Protein AF-A0AAJ5MFB2-F1 (afdb_monomer_lite)

Structure (mmCIF, N/CA/C/O backbone):
data_AF-A0AAJ5MFB2-F1
#
_entry.id   AF-A0AAJ5MFB2-F1
#
loop_
_atom_site.group_PDB
_atom_site.id
_atom_site.type_symbol
_atom_site.label_atom_id
_atom_site.label_alt_id
_atom_site.label_comp_id
_atom_site.label_asym_id
_atom_site.label_entity_id
_atom_site.label_seq_id
_atom_site.pdbx_PDB_ins_code
_atom_site.Cartn_x
_atom_site.Cartn_y
_atom_site.Cartn_z
_atom_site.occupancy
_atom_site.B_iso_or_equiv
_atom_site.auth_seq_id
_atom_site.auth_comp_id
_atom_site.auth_asym_id
_atom_site.auth_atom_id
_atom_site.pdbx_PDB_model_num
ATOM 1 N N . MET A 1 1 ? -63.147 -1.025 1.104 1.00 49.16 1 MET A N 1
ATOM 2 C CA . MET A 1 1 ? -62.101 -1.837 0.432 1.00 49.16 1 MET A CA 1
ATOM 3 C C . MET A 1 1 ? -61.227 -1.071 -0.573 1.00 49.16 1 MET A C 1
ATOM 5 O O . MET A 1 1 ? -60.150 -1.564 -0.864 1.00 49.16 1 MET A O 1
ATOM 9 N N . LYS A 1 2 ? -61.599 0.128 -1.056 1.00 50.16 2 LYS A N 1
ATOM 10 C CA . LYS A 1 2 ? -60.778 0.906 -2.014 1.00 50.16 2 LYS A CA 1
ATOM 11 C C . LYS A 1 2 ? -59.529 1.577 -1.407 1.00 50.16 2 LYS A C 1
ATOM 13 O O . LYS A 1 2 ? -58.505 1.650 -2.071 1.00 50.16 2 LYS A O 1
ATOM 18 N N . ASN A 1 3 ? -59.561 1.960 -0.127 1.00 47.47 3 ASN A N 1
ATOM 19 C CA . ASN A 1 3 ? -58.440 2.674 0.512 1.00 47.47 3 ASN A CA 1
ATOM 20 C C . ASN A 1 3 ? -57.242 1.776 0.872 1.00 47.47 3 ASN A C 1
ATOM 22 O O . ASN A 1 3 ? -56.144 2.283 1.053 1.00 47.47 3 ASN A O 1
ATOM 26 N N . LYS A 1 4 ? -57.426 0.449 0.960 1.00 48.41 4 LYS A N 1
ATOM 27 C CA . LYS A 1 4 ? -56.329 -0.487 1.276 1.00 48.41 4 LYS A CA 1
ATOM 28 C C . LYS A 1 4 ? -55.419 -0.762 0.072 1.00 48.41 4 LYS A C 1
ATOM 30 O O . LYS A 1 4 ? -54.246 -1.051 0.258 1.00 48.41 4 LYS A O 1
ATOM 35 N N . ILE A 1 5 ? -55.951 -0.633 -1.146 1.00 53.22 5 ILE A N 1
ATOM 36 C CA . ILE A 1 5 ? -55.214 -0.883 -2.395 1.00 53.22 5 ILE A CA 1
ATOM 37 C C . ILE A 1 5 ? -54.280 0.294 -2.710 1.00 53.22 5 ILE A C 1
ATOM 39 O O . ILE A 1 5 ? -53.148 0.084 -3.128 1.00 53.22 5 ILE A O 1
ATOM 43 N N . PHE A 1 6 ? -54.707 1.528 -2.422 1.00 51.00 6 PHE A N 1
ATOM 44 C CA . PHE A 1 6 ? -53.898 2.722 -2.686 1.00 51.00 6 PHE A CA 1
ATOM 45 C C . PHE A 1 6 ? -52.637 2.800 -1.803 1.00 51.00 6 PHE A C 1
ATOM 47 O O . PHE A 1 6 ? -51.581 3.223 -2.261 1.00 51.00 6 PHE A O 1
ATOM 54 N N . VAL A 1 7 ? -52.719 2.320 -0.556 1.00 54.88 7 VAL A N 1
ATOM 55 C CA . VAL A 1 7 ? -51.580 2.289 0.383 1.00 54.88 7 VAL A CA 1
ATOM 56 C C . VAL A 1 7 ? -50.533 1.239 -0.019 1.00 54.88 7 VAL A C 1
ATOM 58 O O . VAL A 1 7 ? -49.339 1.471 0.153 1.00 54.88 7 VAL A O 1
ATOM 61 N N . ALA A 1 8 ? -50.951 0.119 -0.619 1.00 53.72 8 ALA A N 1
ATOM 62 C CA . ALA A 1 8 ? -50.035 -0.925 -1.084 1.00 53.72 8 ALA A CA 1
ATOM 63 C C . ALA A 1 8 ? -49.183 -0.480 -2.290 1.00 53.72 8 ALA A C 1
ATOM 65 O O . ALA A 1 8 ? -48.023 -0.869 -2.395 1.00 53.72 8 ALA A O 1
ATOM 66 N N . CYS A 1 9 ? -49.720 0.378 -3.165 1.00 52.34 9 CYS A N 1
ATOM 67 C CA . CYS A 1 9 ? -48.973 0.913 -4.307 1.00 52.34 9 CYS A CA 1
ATOM 68 C C . CYS A 1 9 ? -47.922 1.960 -3.906 1.00 52.34 9 CYS A C 1
ATOM 70 O O . CYS A 1 9 ? -46.894 2.058 -4.565 1.00 52.34 9 CYS A O 1
ATOM 72 N N . ILE A 1 10 ? -48.135 2.706 -2.817 1.00 55.69 10 ILE A N 1
ATOM 73 C CA . ILE A 1 10 ? -47.172 3.710 -2.330 1.00 55.69 10 ILE A CA 1
ATOM 74 C C . ILE A 1 10 ? -45.961 3.041 -1.657 1.00 55.69 10 ILE A C 1
ATOM 76 O O . ILE A 1 10 ? -44.841 3.524 -1.799 1.00 55.69 10 ILE A O 1
ATOM 80 N N . ALA A 1 11 ? -46.151 1.897 -0.992 1.00 54.94 11 ALA A N 1
ATOM 81 C CA . ALA A 1 11 ? -45.068 1.171 -0.322 1.00 54.94 11 ALA A CA 1
ATOM 82 C C . ALA A 1 11 ? -44.014 0.591 -1.290 1.00 54.94 11 ALA A C 1
ATOM 84 O O . ALA A 1 11 ? -42.854 0.452 -0.913 1.00 54.94 11 ALA A O 1
ATOM 85 N N . PHE A 1 12 ? -44.385 0.308 -2.544 1.00 54.59 12 PHE A N 1
ATOM 86 C CA . PHE A 1 12 ? -43.469 -0.219 -3.567 1.00 54.59 12 PHE A CA 1
ATOM 87 C C . PHE A 1 12 ? -42.584 0.844 -4.235 1.00 54.59 12 PHE A C 1
ATOM 89 O O . PHE A 1 12 ? -41.631 0.493 -4.920 1.00 54.59 12 PHE A O 1
ATOM 96 N N . ILE A 1 13 ? -42.869 2.135 -4.042 1.00 56.81 13 ILE A N 1
ATOM 97 C CA . ILE A 1 13 ? -42.084 3.230 -4.643 1.00 56.81 13 ILE A CA 1
ATOM 98 C C . ILE A 1 13 ? -40.910 3.631 -3.725 1.00 56.81 13 ILE A C 1
ATOM 100 O O . ILE A 1 13 ? -39.981 4.303 -4.158 1.00 56.81 13 ILE A O 1
ATOM 104 N N . ILE A 1 14 ? -40.914 3.182 -2.463 1.00 58.84 14 ILE A N 1
ATOM 105 C CA . ILE A 1 14 ? -39.880 3.507 -1.463 1.00 58.84 14 ILE A CA 1
ATOM 106 C C . ILE A 1 14 ? -38.828 2.397 -1.320 1.00 58.84 14 ILE A C 1
ATOM 108 O O . ILE A 1 14 ? -37.916 2.522 -0.504 1.00 58.84 14 ILE A O 1
ATOM 112 N N . SER A 1 15 ? -38.882 1.329 -2.125 1.00 57.12 15 SER A N 1
ATOM 113 C CA . SER A 1 15 ? -37.702 0.483 -2.318 1.00 57.12 15 SER A CA 1
ATOM 114 C C . SER A 1 15 ? -36.716 1.248 -3.200 1.00 57.12 15 SER A C 1
ATOM 116 O O . SER A 1 15 ? -36.606 0.998 -4.400 1.00 57.12 15 SER A O 1
ATOM 118 N N . GLY A 1 16 ? -36.050 2.248 -2.619 1.00 55.47 16 GLY A N 1
ATOM 119 C CA . GLY A 1 16 ? -34.887 2.863 -3.233 1.00 55.47 16 GLY A CA 1
ATOM 120 C C . GLY A 1 16 ? -33.869 1.759 -3.486 1.00 55.47 16 GLY A C 1
ATOM 121 O O . GLY A 1 16 ? -33.335 1.189 -2.538 1.00 55.47 16 GLY A O 1
ATOM 122 N N . CYS A 1 17 ? -33.664 1.406 -4.754 1.00 61.03 17 CYS A N 1
ATOM 123 C CA . CYS A 1 17 ? -32.598 0.499 -5.148 1.00 61.03 17 CYS A CA 1
ATOM 124 C C . CYS A 1 17 ? -31.266 1.131 -4.741 1.00 61.03 17 CYS A C 1
ATOM 126 O O . CYS A 1 17 ? -30.900 2.193 -5.245 1.00 61.03 17 CYS A O 1
ATOM 128 N N . SER A 1 18 ? -30.541 0.458 -3.854 1.00 56.47 18 SER A N 1
ATOM 129 C CA . SER A 1 18 ? -29.216 0.834 -3.353 1.00 56.47 18 SER A CA 1
ATOM 130 C C . SER A 1 18 ? -28.120 0.877 -4.431 1.00 56.47 18 SER A C 1
ATOM 132 O O . SER A 1 18 ? -26.980 1.194 -4.114 1.00 56.47 18 SER A O 1
ATOM 134 N N . ASP A 1 19 ? -28.449 0.563 -5.688 1.00 53.56 19 ASP A N 1
ATOM 135 C CA . ASP A 1 19 ? -27.493 0.307 -6.773 1.00 53.56 19 ASP A CA 1
ATOM 136 C C . ASP A 1 19 ? -27.336 1.475 -7.766 1.00 53.56 19 ASP A C 1
ATOM 138 O O . ASP A 1 19 ? -26.618 1.369 -8.761 1.00 53.56 19 ASP A O 1
ATOM 142 N N . LEU A 1 20 ? -27.989 2.619 -7.528 1.00 55.59 20 LEU A N 1
ATOM 143 C CA . LEU A 1 20 ? -27.747 3.837 -8.308 1.00 55.59 20 LEU A CA 1
ATOM 144 C C . LEU A 1 20 ? -26.483 4.543 -7.782 1.00 55.59 20 LEU A C 1
ATOM 146 O O . LEU A 1 20 ? -26.563 5.481 -7.000 1.00 55.59 20 LEU A O 1
ATOM 150 N N . VAL A 1 21 ? -25.308 4.102 -8.251 1.00 62.34 21 VAL A N 1
ATOM 151 C CA . VAL A 1 21 ? -23.961 4.658 -7.940 1.00 62.34 21 VAL A CA 1
ATOM 152 C C . VAL A 1 21 ? -23.741 6.070 -8.521 1.00 62.34 21 VAL A C 1
ATOM 154 O O . VAL A 1 21 ? -22.685 6.683 -8.365 1.00 62.34 21 VAL A O 1
ATOM 157 N N . LEU A 1 22 ? -24.744 6.642 -9.187 1.00 56.84 22 LEU A N 1
ATOM 158 C CA . LEU A 1 22 ? -24.712 8.038 -9.605 1.00 56.84 22 LEU A CA 1
ATOM 159 C C . LEU A 1 22 ? -24.608 8.890 -8.326 1.00 56.84 22 LEU A C 1
ATOM 161 O O . LEU A 1 22 ? -25.522 8.867 -7.512 1.00 56.84 22 LEU A O 1
ATOM 165 N N . PHE A 1 23 ? -23.497 9.611 -8.145 1.00 67.25 23 PHE A N 1
ATOM 166 C CA . PHE A 1 23 ? -23.199 10.537 -7.031 1.00 67.25 23 PHE A CA 1
ATOM 167 C C . PHE A 1 23 ? -22.528 9.980 -5.763 1.00 67.25 23 PHE A C 1
ATOM 169 O O . PHE A 1 23 ? -22.312 10.762 -4.834 1.00 67.25 23 PHE A O 1
ATOM 176 N N . GLN A 1 24 ? -22.131 8.706 -5.697 1.00 70.94 24 GLN A N 1
ATOM 177 C CA . GLN A 1 24 ? -21.265 8.272 -4.592 1.00 70.94 24 GLN A CA 1
ATOM 178 C C . GLN A 1 24 ? -19.812 8.721 -4.834 1.00 70.94 24 GLN A C 1
ATOM 180 O O . GLN A 1 24 ? -19.345 8.670 -5.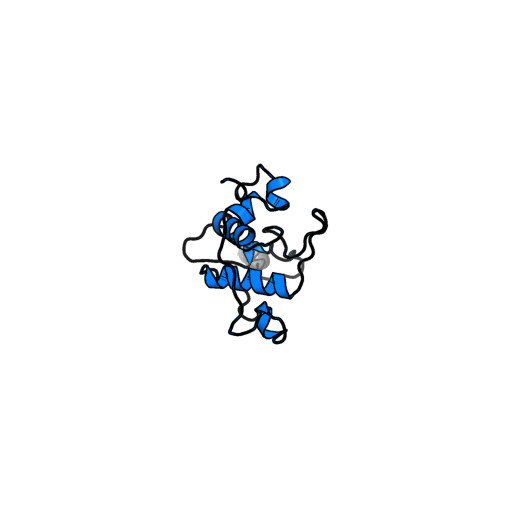975 1.00 70.94 24 GLN A O 1
ATOM 185 N N . PRO A 1 25 ? -19.093 9.204 -3.800 1.00 78.56 25 PRO A N 1
ATOM 186 C CA . PRO A 1 25 ? -17.663 9.455 -3.924 1.00 78.56 25 PRO A CA 1
ATOM 187 C C . PRO A 1 25 ? -16.939 8.145 -4.250 1.00 78.56 25 PRO A C 1
ATOM 189 O O . PRO A 1 25 ? -17.402 7.068 -3.874 1.00 78.56 25 PRO A O 1
ATOM 192 N N . ASN A 1 26 ? -15.796 8.242 -4.934 1.00 81.81 26 ASN A N 1
ATOM 193 C CA . ASN A 1 26 ? -14.946 7.072 -5.135 1.00 81.81 26 ASN A CA 1
ATOM 194 C C . ASN A 1 26 ? -14.604 6.449 -3.772 1.00 81.81 26 ASN A C 1
ATOM 196 O O . ASN A 1 26 ? -14.344 7.204 -2.827 1.00 81.81 26 ASN A O 1
ATOM 200 N N . PRO A 1 27 ? -14.597 5.109 -3.675 1.00 89.38 27 PRO A N 1
ATOM 201 C CA . PRO A 1 27 ? -14.196 4.432 -2.454 1.00 89.38 27 PRO A CA 1
ATOM 202 C C . PRO A 1 27 ? -12.768 4.824 -2.075 1.00 89.38 27 PRO A C 1
ATOM 204 O O . PRO A 1 27 ? -11.950 5.191 -2.926 1.00 89.38 27 PRO A O 1
ATOM 207 N N . ASN A 1 28 ? -12.469 4.739 -0.784 1.00 93.88 28 ASN A N 1
ATOM 208 C CA . ASN A 1 28 ? -11.096 4.885 -0.323 1.00 93.88 28 ASN A CA 1
ATOM 209 C C . ASN A 1 28 ? -10.252 3.717 -0.840 1.00 93.88 28 ASN A C 1
ATOM 211 O O . ASN A 1 28 ? -10.740 2.600 -0.990 1.00 93.88 28 ASN A O 1
ATOM 215 N N . GLU A 1 29 ? -8.957 3.944 -1.039 1.00 94.50 29 GLU A N 1
ATOM 216 C CA . GLU A 1 29 ? -8.072 2.913 -1.591 1.00 94.50 29 GLU A CA 1
ATOM 217 C C . GLU A 1 29 ? -8.045 1.623 -0.742 1.00 94.50 29 GLU A C 1
ATOM 219 O O . GLU A 1 29 ? -8.000 0.527 -1.295 1.00 94.50 29 GLU A O 1
ATOM 224 N N . TYR A 1 30 ? -8.145 1.714 0.592 1.00 96.62 30 TYR A N 1
ATOM 225 C CA . TYR A 1 30 ? -8.221 0.534 1.463 1.00 96.62 30 TYR A CA 1
ATOM 226 C C . TYR A 1 30 ? -9.482 -0.312 1.240 1.00 96.62 30 TYR A C 1
ATOM 228 O O . TYR A 1 30 ? -9.445 -1.518 1.464 1.00 96.62 30 TYR A O 1
ATOM 236 N N . GLU A 1 31 ? -10.588 0.279 0.782 1.00 95.62 31 GLU A N 1
ATOM 237 C CA . GLU A 1 31 ? -11.854 -0.433 0.536 1.00 95.62 31 GLU A CA 1
ATOM 238 C C . GLU A 1 31 ? -11.761 -1.325 -0.703 1.00 95.62 31 GLU A C 1
ATOM 240 O O . GLU A 1 31 ? -12.544 -2.259 -0.870 1.00 95.62 31 GLU A O 1
ATOM 245 N N . MET A 1 32 ? -10.768 -1.067 -1.554 1.00 94.94 32 MET A N 1
ATOM 246 C CA . MET A 1 32 ? -10.508 -1.845 -2.755 1.00 94.94 32 MET A CA 1
ATOM 247 C C . MET A 1 32 ? -9.701 -3.114 -2.474 1.00 94.94 32 MET A C 1
ATOM 249 O O . MET A 1 32 ? -9.586 -3.957 -3.359 1.00 94.94 32 MET A O 1
ATOM 253 N N . TRP A 1 33 ? -9.159 -3.296 -1.268 1.00 96.31 33 TRP A N 1
ATOM 254 C CA . TRP A 1 33 ? -8.368 -4.469 -0.899 1.00 96.31 33 TRP A CA 1
ATOM 255 C C . TRP A 1 33 ? -9.093 -5.334 0.130 1.00 96.31 33 TRP A C 1
ATOM 257 O O . TRP A 1 33 ? -9.676 -4.846 1.093 1.00 96.31 33 TRP A O 1
ATOM 267 N N . SER A 1 34 ? -9.006 -6.654 -0.030 1.00 96.94 34 SER A N 1
ATOM 268 C CA . SER A 1 34 ? -9.576 -7.603 0.932 1.00 96.94 34 SER A CA 1
ATOM 269 C C . SER A 1 34 ? -8.734 -8.870 1.060 1.00 96.94 34 SER A C 1
ATOM 271 O O . SER A 1 34 ? -8.036 -9.263 0.129 1.00 96.94 34 SER A O 1
ATOM 273 N N . ALA A 1 35 ? -8.788 -9.525 2.218 1.00 97.12 35 ALA A N 1
ATOM 274 C CA . ALA A 1 35 ? -8.199 -10.843 2.444 1.00 97.12 35 ALA A CA 1
ATOM 275 C C . ALA A 1 35 ? -9.061 -11.635 3.436 1.00 97.12 35 ALA A C 1
ATOM 277 O O . ALA A 1 35 ? -9.741 -11.056 4.285 1.00 97.12 35 ALA A O 1
ATOM 278 N N . ALA A 1 36 ? -9.045 -12.967 3.339 1.00 96.38 36 ALA A N 1
ATOM 279 C CA . ALA A 1 36 ? -9.830 -13.820 4.227 1.00 96.38 36 ALA A CA 1
ATOM 280 C C . ALA A 1 36 ? -9.403 -13.624 5.693 1.00 96.38 36 ALA A C 1
ATOM 282 O O . ALA A 1 36 ? -8.246 -13.849 6.042 1.00 96.38 36 ALA A O 1
ATOM 283 N N . GLY A 1 37 ? -10.345 -13.207 6.543 1.00 96.50 37 GLY A N 1
ATOM 284 C CA . GLY A 1 37 ? -10.102 -12.965 7.968 1.00 96.50 37 GLY A CA 1
ATOM 285 C C . GLY A 1 37 ? -9.375 -11.656 8.299 1.00 96.50 37 GLY A C 1
ATOM 286 O O . GLY A 1 37 ? -9.114 -11.417 9.473 1.00 96.50 37 GLY A O 1
ATOM 287 N N . ALA A 1 38 ? -9.064 -10.809 7.311 1.00 97.44 38 ALA A N 1
ATOM 288 C CA . ALA A 1 38 ? -8.470 -9.498 7.555 1.00 97.44 38 ALA A CA 1
ATOM 289 C C . ALA A 1 38 ? -9.546 -8.471 7.927 1.00 97.44 38 ALA A C 1
ATOM 291 O O . ALA A 1 38 ? -10.571 -8.356 7.253 1.00 97.44 38 ALA A O 1
ATOM 292 N N . SER A 1 39 ? -9.298 -7.706 8.988 1.00 97.94 39 SER A N 1
ATOM 293 C CA . SER A 1 39 ? -10.084 -6.513 9.298 1.00 97.94 39 SER A CA 1
ATOM 294 C C . SER A 1 39 ? -9.690 -5.346 8.387 1.00 97.94 39 SER A C 1
ATOM 296 O O . SER A 1 39 ? -8.642 -5.367 7.740 1.00 97.94 39 SER A O 1
ATOM 298 N N . GLN A 1 40 ? -10.493 -4.281 8.381 1.00 97.44 40 GLN A N 1
ATOM 299 C CA . GLN A 1 40 ? -10.140 -3.042 7.683 1.00 97.44 40 GLN A CA 1
ATOM 300 C C . GLN A 1 40 ? -8.782 -2.488 8.151 1.00 97.44 40 GLN A C 1
ATOM 302 O O . GLN A 1 40 ? -7.940 -2.136 7.331 1.00 97.44 40 GLN A O 1
ATOM 307 N N . ILE A 1 41 ? -8.526 -2.484 9.462 1.00 97.88 41 ILE A N 1
ATOM 308 C CA . ILE A 1 41 ? -7.254 -2.004 10.025 1.00 97.88 41 ILE A CA 1
ATOM 309 C C . ILE A 1 41 ? -6.078 -2.857 9.528 1.00 97.88 41 ILE A C 1
ATOM 311 O O . ILE A 1 41 ? -4.996 -2.324 9.287 1.00 97.88 41 ILE A O 1
ATOM 315 N N . ASP A 1 42 ? -6.269 -4.164 9.329 1.00 98.00 42 ASP A N 1
ATOM 316 C CA . ASP A 1 42 ? -5.217 -5.030 8.784 1.00 98.00 42 ASP A CA 1
ATOM 317 C C . ASP A 1 42 ? -4.876 -4.676 7.334 1.00 98.00 42 ASP A C 1
ATOM 319 O O . ASP A 1 42 ? -3.701 -4.711 6.959 1.00 98.00 42 ASP A O 1
ATOM 323 N N . VAL A 1 43 ? -5.881 -4.298 6.536 1.00 98.25 43 VAL A N 1
ATOM 324 C CA . VAL A 1 43 ? -5.694 -3.804 5.165 1.00 98.25 43 VAL A CA 1
ATOM 325 C C . VAL A 1 43 ? -4.921 -2.488 5.178 1.00 98.25 43 VAL A C 1
ATOM 327 O O . VAL A 1 43 ? -3.891 -2.377 4.516 1.00 98.25 43 VAL A O 1
ATOM 330 N N . GLU A 1 44 ? -5.356 -1.516 5.981 1.00 98.19 44 GLU A N 1
ATOM 331 C CA . GLU A 1 44 ? -4.694 -0.211 6.089 1.00 98.19 44 GLU A CA 1
ATOM 332 C C . GLU A 1 44 ? -3.229 -0.352 6.534 1.00 98.19 44 GLU A C 1
ATOM 334 O O . GLU A 1 44 ? -2.326 0.265 5.958 1.00 98.19 44 GLU A O 1
ATOM 339 N N . LYS A 1 45 ? -2.966 -1.218 7.524 1.00 98.25 45 LYS A N 1
ATOM 340 C CA . LYS A 1 45 ? -1.603 -1.540 7.961 1.00 98.25 45 LYS A CA 1
ATOM 341 C C . LYS A 1 45 ? -0.798 -2.176 6.831 1.00 98.25 45 LYS A C 1
ATOM 343 O O . LYS A 1 45 ? 0.324 -1.740 6.578 1.00 98.25 45 LYS A O 1
ATOM 348 N N . ALA A 1 46 ? -1.350 -3.163 6.127 1.00 98.19 46 ALA A N 1
ATOM 349 C CA . ALA A 1 46 ? -0.662 -3.824 5.021 1.00 98.19 46 ALA A CA 1
ATOM 350 C C . ALA A 1 46 ? -0.300 -2.849 3.892 1.00 98.19 46 ALA A C 1
ATOM 352 O O . ALA A 1 46 ? 0.826 -2.891 3.396 1.00 98.19 46 ALA A O 1
ATOM 353 N N . MET A 1 47 ? -1.198 -1.925 3.547 1.00 98.06 47 MET A N 1
ATOM 354 C CA . MET A 1 47 ? -0.938 -0.893 2.542 1.00 98.06 47 MET A CA 1
ATOM 355 C C . MET A 1 47 ? 0.257 -0.019 2.930 1.00 98.06 47 MET A C 1
ATOM 357 O O . MET A 1 47 ? 1.201 0.134 2.152 1.00 98.06 47 MET A O 1
ATOM 361 N N . LEU A 1 48 ? 0.268 0.513 4.154 1.00 97.94 48 LEU A N 1
ATOM 362 C CA . LEU A 1 48 ? 1.374 1.340 4.646 1.00 97.94 48 LEU A CA 1
ATOM 363 C C . LEU A 1 48 ? 2.694 0.552 4.718 1.00 97.94 48 LEU A C 1
ATOM 365 O O . LEU A 1 48 ? 3.757 1.073 4.380 1.00 97.94 48 LEU A O 1
ATOM 369 N N . GLU A 1 49 ? 2.637 -0.724 5.104 1.00 98.44 49 GLU A N 1
ATOM 370 C CA . GLU A 1 49 ? 3.796 -1.625 5.138 1.00 98.44 49 GLU A CA 1
ATOM 371 C C . GLU A 1 49 ? 4.312 -1.984 3.740 1.00 98.44 49 GLU A C 1
ATOM 373 O O . GLU A 1 49 ? 5.504 -2.246 3.578 1.00 98.44 49 GLU A O 1
ATOM 378 N N . CYS A 1 50 ? 3.442 -1.971 2.729 1.00 97.75 50 CYS A N 1
ATOM 379 C CA . CYS A 1 50 ? 3.805 -2.110 1.323 1.00 97.75 50 CYS A CA 1
ATOM 380 C C . CYS A 1 50 ? 4.326 -0.805 0.704 1.00 97.75 50 CYS A C 1
ATOM 382 O O . CYS A 1 50 ? 5.030 -0.850 -0.307 1.00 97.75 50 CYS A O 1
ATOM 384 N N . GLY A 1 51 ? 4.098 0.340 1.352 1.00 96.50 51 GLY A N 1
ATOM 385 C CA . GLY A 1 51 ? 4.637 1.641 0.953 1.00 96.50 51 GLY A CA 1
ATOM 386 C C . GLY A 1 51 ? 3.621 2.594 0.339 1.00 96.50 51 GLY A C 1
ATOM 387 O O . GLY A 1 51 ? 4.033 3.584 -0.263 1.00 96.50 51 GLY A O 1
ATOM 388 N N . TYR A 1 52 ? 2.321 2.328 0.498 1.00 96.81 52 TYR A N 1
ATOM 389 C CA . TYR A 1 52 ? 1.300 3.315 0.159 1.00 96.81 52 TYR A CA 1
ATOM 390 C C . TYR A 1 52 ? 1.525 4.612 0.953 1.00 96.81 52 TYR A C 1
ATOM 392 O O . TYR A 1 52 ? 1.810 4.549 2.154 1.00 96.81 52 TYR A O 1
ATOM 400 N N . PRO A 1 53 ? 1.372 5.793 0.323 1.00 95.50 53 PRO A N 1
ATOM 401 C CA . PRO A 1 53 ? 1.467 7.073 1.018 1.00 95.50 53 PRO A CA 1
ATOM 402 C C . PRO A 1 53 ? 0.474 7.205 2.169 1.00 95.50 53 PRO A C 1
ATOM 404 O O . PRO A 1 53 ? 0.844 7.666 3.248 1.00 95.50 53 PRO A O 1
ATOM 407 N N . THR A 1 54 ? -0.776 6.804 1.929 1.00 96.56 54 THR A N 1
ATOM 408 C CA . THR A 1 54 ? -1.853 6.709 2.918 1.00 96.56 54 THR A CA 1
ATOM 409 C C . THR A 1 54 ? -2.763 5.524 2.579 1.00 96.56 54 THR A C 1
ATOM 411 O O . THR A 1 54 ? -2.736 5.046 1.444 1.00 96.56 54 THR A O 1
ATOM 414 N N . PRO A 1 55 ? -3.618 5.070 3.512 1.00 96.44 55 PRO A N 1
ATOM 415 C CA . PRO A 1 55 ? -4.620 4.048 3.208 1.00 96.44 55 PRO A CA 1
ATOM 416 C C . PRO A 1 55 ? -5.789 4.565 2.352 1.00 96.44 55 PRO A C 1
ATOM 418 O O . PRO A 1 55 ? -6.565 3.783 1.824 1.00 96.44 55 PRO A O 1
ATOM 421 N N . PHE A 1 56 ? -5.951 5.884 2.231 1.00 94.75 56 PHE A N 1
ATOM 422 C CA . PHE A 1 56 ? -7.142 6.491 1.625 1.00 94.75 56 PHE A CA 1
ATOM 423 C C . PHE A 1 56 ? -7.013 6.724 0.119 1.00 94.75 56 PHE A C 1
ATOM 425 O O . PHE A 1 56 ? -8.014 6.716 -0.587 1.00 94.75 56 PHE A O 1
ATOM 432 N N . SER A 1 57 ? -5.797 6.970 -0.375 1.00 92.81 57 SER A N 1
ATOM 433 C CA . SER A 1 57 ? -5.546 7.298 -1.781 1.00 92.81 57 SER A CA 1
ATOM 434 C C . SER A 1 57 ? -4.095 7.003 -2.160 1.00 92.81 57 SER A C 1
ATOM 436 O O . SER A 1 57 ? -3.178 7.216 -1.364 1.00 92.81 57 SER A O 1
ATOM 438 N N . ILE A 1 58 ? -3.880 6.589 -3.412 1.00 91.38 58 ILE A N 1
ATOM 439 C CA . ILE A 1 58 ? -2.549 6.362 -4.000 1.00 91.38 58 ILE A CA 1
ATOM 440 C C . ILE A 1 58 ? -1.731 7.660 -4.061 1.00 91.38 58 ILE A C 1
ATOM 442 O O . ILE A 1 58 ? -0.517 7.640 -3.876 1.00 91.38 58 ILE A O 1
ATOM 446 N N . ALA A 1 59 ? -2.386 8.798 -4.297 1.00 92.31 59 ALA A N 1
ATOM 447 C CA . ALA A 1 59 ? -1.759 10.115 -4.288 1.00 92.31 59 ALA A CA 1
ATOM 448 C C . ALA A 1 59 ? -2.340 10.966 -3.157 1.00 92.31 59 ALA A C 1
ATOM 450 O O . ALA A 1 59 ? -3.557 11.021 -2.964 1.00 92.31 59 ALA A O 1
ATOM 451 N N . ASN A 1 60 ? -1.482 11.673 -2.424 1.00 91.50 60 ASN A N 1
ATOM 452 C CA . ASN A 1 60 ? -1.912 12.531 -1.328 1.00 91.50 60 ASN A CA 1
ATOM 453 C C . ASN A 1 60 ? -1.326 13.939 -1.471 1.00 91.50 60 ASN A C 1
ATOM 455 O O . ASN A 1 60 ? -0.142 14.172 -1.230 1.00 91.50 60 ASN A O 1
ATOM 459 N N . LYS A 1 61 ? -2.189 14.897 -1.826 1.00 90.25 61 LYS A N 1
ATOM 460 C CA . LYS A 1 61 ? -1.810 16.303 -2.012 1.00 90.25 61 LYS A CA 1
ATOM 461 C C . LYS A 1 61 ? -1.414 16.990 -0.703 1.00 90.25 61 LYS A C 1
ATOM 463 O O . LYS A 1 61 ? -0.504 17.808 -0.707 1.00 90.25 61 LYS A O 1
ATOM 468 N N . GLU A 1 62 ? -2.073 16.659 0.406 1.00 89.62 62 GLU A N 1
ATOM 469 C CA . GLU A 1 62 ? -1.812 17.269 1.717 1.00 89.62 62 GLU A CA 1
ATOM 470 C C . GLU A 1 62 ? -0.422 16.903 2.259 1.00 89.62 62 GLU A C 1
ATOM 472 O O . GLU A 1 62 ? 0.230 17.711 2.917 1.00 89.62 62 GLU A O 1
ATOM 477 N N . LEU A 1 63 ? 0.042 15.689 1.959 1.00 88.88 63 LEU A N 1
ATOM 478 C CA . LEU A 1 63 ? 1.376 15.197 2.300 1.00 88.88 63 LEU A CA 1
ATOM 479 C C . LEU A 1 63 ? 2.414 15.452 1.195 1.00 88.88 63 LEU A C 1
ATOM 481 O O . LEU A 1 63 ? 3.583 15.135 1.395 1.00 88.88 63 LEU A O 1
ATOM 485 N N . ASN A 1 64 ? 2.007 16.019 0.053 1.00 92.12 64 ASN A N 1
ATOM 486 C CA . ASN A 1 64 ? 2.839 16.203 -1.140 1.00 92.12 64 ASN A CA 1
ATOM 487 C C . ASN A 1 64 ? 3.490 14.891 -1.633 1.00 92.12 64 ASN A C 1
ATOM 489 O O . ASN A 1 64 ? 4.681 14.847 -1.942 1.00 92.12 64 ASN A O 1
ATOM 493 N N . LEU A 1 65 ? 2.707 13.809 -1.676 1.00 92.12 65 LEU A N 1
ATOM 494 C CA . LEU A 1 65 ? 3.152 12.474 -2.082 1.00 92.12 65 LEU A CA 1
ATOM 495 C C . LEU A 1 65 ? 2.457 12.053 -3.375 1.00 92.12 65 LEU A C 1
ATOM 497 O O . LEU A 1 65 ? 1.243 11.839 -3.401 1.00 92.12 65 LEU A O 1
ATOM 501 N N . PHE A 1 66 ? 3.252 11.901 -4.432 1.00 94.50 66 PHE A N 1
ATOM 502 C CA . PHE A 1 66 ? 2.801 11.513 -5.766 1.00 94.50 66 PHE A CA 1
ATOM 503 C C . PHE A 1 66 ? 3.684 10.373 -6.284 1.00 94.50 66 PHE A C 1
ATOM 505 O O . PHE A 1 66 ? 4.695 10.639 -6.937 1.00 94.50 66 PHE A O 1
ATOM 512 N N . PRO A 1 67 ? 3.354 9.112 -5.955 1.00 93.06 67 PRO A N 1
ATOM 513 C CA . PRO A 1 67 ? 4.138 7.974 -6.407 1.00 93.06 67 PRO A CA 1
ATOM 514 C C . PRO A 1 67 ? 4.154 7.863 -7.932 1.00 93.06 67 PRO A C 1
ATOM 516 O O . PRO A 1 67 ? 3.147 8.085 -8.607 1.00 93.06 67 PRO A O 1
ATOM 519 N N . SER A 1 68 ? 5.297 7.468 -8.477 1.00 92.94 68 SER A N 1
ATOM 520 C CA . SER A 1 68 ? 5.442 7.073 -9.874 1.00 92.94 68 SER A CA 1
ATOM 521 C C . SER A 1 68 ? 4.629 5.812 -10.179 1.00 92.94 68 SER A C 1
ATOM 523 O O . SER A 1 68 ? 4.374 4.986 -9.301 1.00 92.94 68 SER A O 1
ATOM 525 N N . SER A 1 69 ? 4.296 5.583 -11.452 1.00 91.06 69 SER A N 1
ATOM 526 C CA . SER A 1 69 ? 3.593 4.361 -11.874 1.00 91.06 69 SER A CA 1
ATOM 527 C C . SER A 1 69 ? 4.341 3.076 -11.487 1.00 91.06 69 SER A C 1
ATOM 529 O O . SER A 1 69 ? 3.713 2.054 -11.220 1.00 91.06 69 SER A O 1
ATOM 531 N N . ASN A 1 70 ? 5.678 3.126 -11.417 1.00 93.38 70 ASN A N 1
ATOM 532 C CA . ASN A 1 70 ? 6.493 2.011 -10.935 1.00 93.38 70 ASN A CA 1
ATOM 533 C C . ASN A 1 70 ? 6.278 1.732 -9.447 1.00 93.38 70 ASN A C 1
ATOM 535 O O . ASN A 1 70 ? 6.132 0.578 -9.058 1.00 93.38 70 ASN A O 1
ATOM 539 N N . GLU A 1 71 ? 6.239 2.773 -8.619 1.00 94.56 71 GLU A N 1
ATOM 540 C CA . GLU A 1 71 ? 5.977 2.623 -7.188 1.00 94.56 71 GLU A CA 1
ATOM 541 C C . GLU A 1 71 ? 4.562 2.100 -6.945 1.00 94.56 71 GLU A C 1
ATOM 543 O O . GLU A 1 71 ? 4.405 1.158 -6.175 1.00 94.56 71 GLU A O 1
ATOM 548 N N . VAL A 1 72 ? 3.552 2.622 -7.652 1.00 93.25 72 VAL A N 1
ATOM 549 C CA . VAL A 1 72 ? 2.165 2.127 -7.550 1.00 93.25 72 VAL A CA 1
ATOM 550 C C . VAL A 1 72 ? 2.085 0.640 -7.899 1.00 93.25 72 VAL A C 1
ATOM 552 O O . VAL A 1 72 ? 1.493 -0.146 -7.160 1.00 93.25 72 VAL A O 1
ATOM 555 N N . ALA A 1 73 ? 2.749 0.222 -8.981 1.00 93.44 73 ALA A N 1
ATOM 556 C CA . ALA A 1 73 ? 2.814 -1.184 -9.359 1.00 93.44 73 ALA A CA 1
ATOM 557 C C . ALA A 1 73 ? 3.520 -2.048 -8.293 1.00 93.44 73 ALA A C 1
ATOM 559 O O . ALA A 1 73 ? 3.044 -3.139 -7.984 1.00 93.44 73 ALA A O 1
ATOM 560 N N . LEU A 1 74 ? 4.618 -1.576 -7.686 1.00 95.38 74 LEU A N 1
ATOM 561 C CA . LEU A 1 74 ? 5.290 -2.299 -6.595 1.00 95.38 74 LEU A CA 1
ATOM 562 C C . LEU A 1 74 ? 4.405 -2.432 -5.351 1.00 95.38 74 LEU A C 1
ATOM 564 O O . LEU A 1 74 ? 4.400 -3.493 -4.727 1.00 95.38 74 LEU A O 1
ATOM 568 N N . MET A 1 75 ? 3.667 -1.380 -4.997 1.00 95.50 75 MET A N 1
ATOM 569 C CA . MET A 1 75 ? 2.751 -1.371 -3.859 1.00 95.50 75 MET A CA 1
ATOM 570 C C . MET A 1 75 ? 1.615 -2.384 -4.043 1.00 95.50 75 MET A C 1
ATOM 572 O O . MET A 1 75 ? 1.411 -3.233 -3.174 1.00 95.50 75 MET A O 1
ATOM 576 N N . GLY A 1 76 ? 0.941 -2.356 -5.198 1.00 94.25 76 GLY A N 1
ATOM 577 C CA . GLY A 1 76 ? -0.123 -3.309 -5.523 1.00 94.25 76 GLY A CA 1
ATOM 578 C C . GLY A 1 76 ? 0.388 -4.751 -5.548 1.00 94.25 76 GLY A C 1
ATOM 579 O O . GLY A 1 76 ? -0.173 -5.625 -4.891 1.00 94.25 76 GLY A O 1
ATOM 580 N N . ARG A 1 77 ? 1.537 -5.003 -6.192 1.00 94.25 77 ARG A N 1
ATOM 581 C CA . 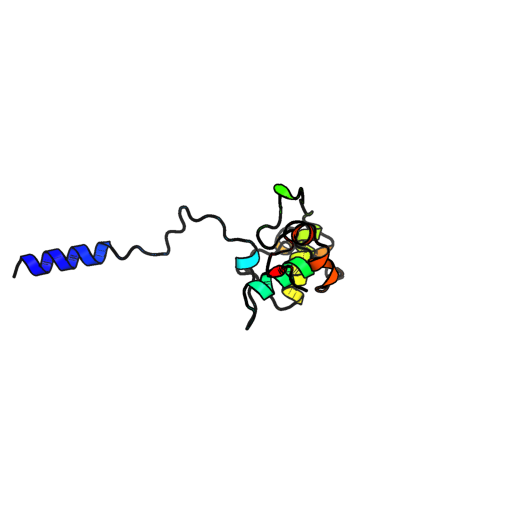ARG A 1 77 ? 2.154 -6.342 -6.197 1.00 94.25 77 ARG A CA 1
ATOM 582 C C . ARG A 1 77 ? 2.590 -6.801 -4.803 1.00 94.25 77 ARG A C 1
ATOM 584 O O . ARG A 1 77 ? 2.571 -7.999 -4.526 1.00 94.25 77 ARG A O 1
ATOM 591 N N . CYS A 1 78 ? 2.991 -5.888 -3.919 1.00 96.81 78 CYS A N 1
ATOM 592 C CA . CYS A 1 78 ? 3.284 -6.213 -2.523 1.00 96.81 78 CYS A CA 1
ATOM 593 C C . CYS A 1 78 ? 2.024 -6.658 -1.765 1.00 96.81 78 CYS A C 1
ATOM 595 O O . CYS A 1 78 ? 2.085 -7.650 -1.032 1.00 96.81 78 CYS A O 1
ATOM 597 N N . MET A 1 79 ? 0.889 -5.985 -1.978 1.00 97.19 79 MET A N 1
ATOM 598 C CA . MET A 1 79 ? -0.407 -6.372 -1.405 1.00 97.19 79 MET A CA 1
ATOM 599 C C . MET A 1 79 ? -0.844 -7.754 -1.905 1.00 97.19 79 MET A C 1
ATOM 601 O O . MET A 1 79 ? -1.112 -8.639 -1.092 1.00 97.19 79 MET A O 1
ATOM 605 N N . GLU A 1 80 ? -0.795 -7.982 -3.221 1.00 94.81 80 GLU A N 1
ATOM 606 C CA . GLU A 1 80 ? -1.102 -9.280 -3.844 1.00 94.81 80 GLU A CA 1
ATOM 607 C C . GLU A 1 80 ? -0.219 -10.406 -3.286 1.00 94.81 80 GLU A C 1
ATOM 609 O O . GLU A 1 80 ? -0.704 -11.453 -2.856 1.00 94.81 80 GLU A O 1
ATOM 614 N N . LYS A 1 81 ? 1.099 -10.173 -3.212 1.00 95.19 81 LYS A N 1
ATOM 615 C CA . LYS A 1 81 ? 2.069 -11.118 -2.633 1.00 95.19 81 LYS A CA 1
ATOM 616 C C . LYS A 1 81 ? 1.820 -11.388 -1.147 1.00 95.19 81 LYS A C 1
ATOM 618 O O . LYS A 1 81 ? 2.234 -12.431 -0.644 1.00 95.19 81 LYS A O 1
ATOM 623 N N . SER A 1 82 ? 1.160 -10.463 -0.454 1.00 96.62 82 SER A N 1
ATOM 624 C CA . SER A 1 82 ? 0.780 -10.584 0.956 1.00 96.62 82 SER A CA 1
ATOM 625 C C . SER A 1 82 ? -0.595 -11.231 1.158 1.00 96.62 82 SER A C 1
ATOM 627 O O . SER A 1 82 ? -1.061 -11.300 2.292 1.00 96.62 82 SER A O 1
ATOM 629 N N . GLY A 1 83 ? -1.232 -11.719 0.087 1.00 96.12 83 GLY A N 1
ATOM 630 C CA . GLY A 1 83 ? -2.504 -12.440 0.141 1.00 96.12 83 GLY A CA 1
ATOM 631 C C . GLY A 1 83 ? -3.748 -11.554 0.066 1.00 96.12 83 GLY A C 1
ATOM 632 O O . GLY A 1 83 ? -4.852 -12.065 0.250 1.00 96.12 83 GLY A O 1
ATOM 633 N N . PHE A 1 84 ? -3.591 -10.257 -0.207 1.00 96.75 84 PHE A N 1
ATOM 634 C CA . PHE A 1 84 ? -4.718 -9.360 -0.446 1.00 96.75 84 PHE A CA 1
ATOM 635 C C . PHE A 1 84 ? -5.147 -9.407 -1.910 1.00 96.75 84 PHE A C 1
A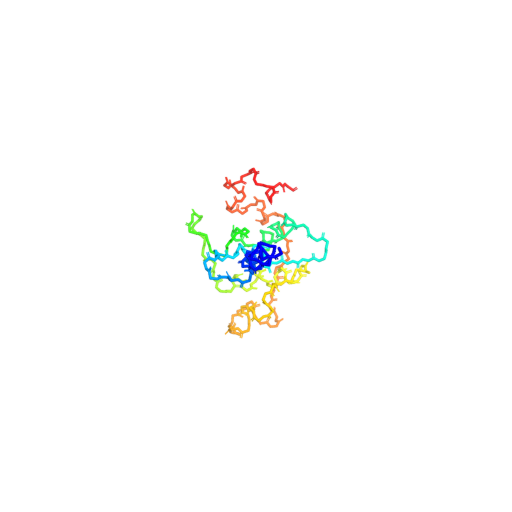TOM 637 O O . PHE A 1 84 ? -4.337 -9.583 -2.817 1.00 96.75 84 PHE A O 1
ATOM 644 N N . VAL A 1 85 ? -6.441 -9.236 -2.139 1.00 95.12 85 VAL A N 1
ATOM 645 C CA . VAL A 1 85 ? -7.074 -9.263 -3.453 1.00 95.12 85 VAL A CA 1
ATOM 646 C C . VAL A 1 85 ? -7.709 -7.906 -3.706 1.00 95.12 85 VAL A C 1
ATOM 648 O O . VAL A 1 85 ? -8.477 -7.422 -2.870 1.00 95.12 85 VAL A O 1
ATOM 651 N N . TYR A 1 86 ? -7.384 -7.314 -4.85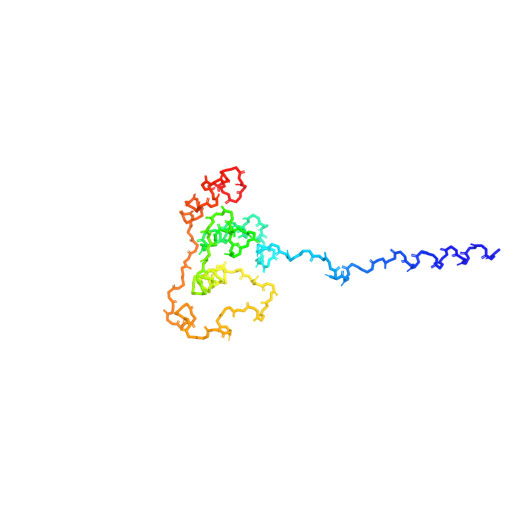5 1.00 93.50 86 TYR A N 1
ATOM 652 C CA . TYR A 1 86 ? -8.009 -6.078 -5.311 1.00 93.50 86 TYR A CA 1
ATOM 653 C C . TYR A 1 86 ? -9.424 -6.351 -5.831 1.00 93.50 86 TYR A C 1
ATOM 655 O O . TYR A 1 86 ? -9.660 -7.363 -6.501 1.00 93.50 86 TYR A O 1
ATOM 663 N N . ALA A 1 87 ? -10.363 -5.460 -5.523 1.00 91.25 87 ALA A N 1
ATOM 664 C CA . ALA A 1 87 ? -11.770 -5.597 -5.877 1.00 91.25 87 ALA A CA 1
ATOM 665 C C . ALA A 1 87 ? -11.964 -5.620 -7.401 1.00 91.25 87 ALA A C 1
ATOM 667 O O . ALA A 1 87 ? -12.683 -6.480 -7.920 1.00 91.25 87 ALA A O 1
ATOM 668 N N . ASP A 1 88 ? -11.267 -4.742 -8.128 1.00 85.31 88 ASP A N 1
ATOM 669 C CA . ASP A 1 88 ? -11.252 -4.772 -9.588 1.00 85.31 88 ASP A CA 1
ATOM 670 C C . ASP A 1 88 ? -10.120 -5.664 -10.113 1.00 85.31 88 ASP A C 1
ATOM 672 O O . ASP A 1 88 ? -8.975 -5.257 -10.279 1.00 85.31 88 ASP A O 1
ATOM 676 N N . LYS A 1 89 ? -10.451 -6.909 -10.461 1.00 72.75 89 LYS A N 1
ATOM 677 C CA . LYS A 1 89 ? -9.482 -7.862 -11.031 1.00 72.75 89 LYS A CA 1
ATOM 678 C C . LYS A 1 89 ? -8.906 -7.413 -12.380 1.00 72.75 89 LYS A C 1
ATOM 680 O O . LYS A 1 89 ? -7.927 -8.005 -12.854 1.00 72.75 89 LYS A O 1
ATOM 685 N N . ASN A 1 90 ? -9.519 -6.438 -13.050 1.00 69.62 90 ASN A N 1
ATOM 686 C CA . ASN A 1 90 ? -9.020 -5.868 -14.296 1.00 69.62 90 ASN A CA 1
ATOM 687 C C . ASN A 1 90 ? -8.068 -4.695 -14.070 1.00 69.62 90 ASN A C 1
ATOM 689 O O . ASN A 1 90 ? -7.219 -4.470 -14.937 1.00 69.62 90 ASN A O 1
ATOM 693 N N . ASP A 1 91 ? -8.139 -4.045 -12.910 1.00 69.62 91 ASP A N 1
ATOM 694 C CA . ASP A 1 91 ? -7.234 -2.975 -12.524 1.00 69.62 91 ASP A CA 1
ATOM 695 C C . ASP A 1 91 ? -5.933 -3.553 -11.960 1.00 69.62 91 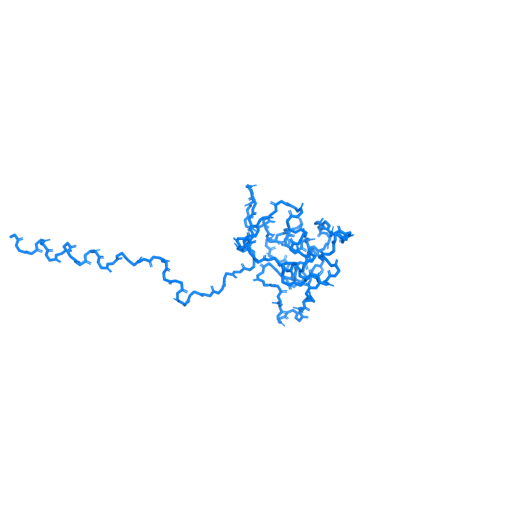ASP A C 1
ATOM 697 O O . ASP A 1 91 ? -5.784 -3.892 -10.789 1.00 69.62 91 ASP A O 1
ATOM 701 N N . ASN A 1 92 ? -4.977 -3.754 -12.860 1.00 70.06 92 ASN A N 1
ATOM 702 C CA . ASN A 1 92 ? -3.614 -4.095 -12.500 1.00 70.06 92 ASN A CA 1
ATOM 703 C C . ASN A 1 92 ? -2.696 -3.162 -13.285 1.00 70.06 92 ASN A C 1
ATOM 705 O O . ASN A 1 92 ? -2.706 -3.173 -14.521 1.00 70.06 92 ASN A O 1
ATOM 709 N N . ALA A 1 93 ? -1.866 -2.393 -12.578 1.00 74.12 93 ALA A N 1
ATOM 710 C CA . ALA A 1 93 ? -0.906 -1.464 -13.178 1.00 74.12 93 ALA A CA 1
ATOM 711 C C . ALA A 1 93 ? -0.053 -2.121 -14.287 1.00 74.12 93 ALA A C 1
ATOM 713 O O . ALA A 1 93 ? 0.272 -1.495 -15.298 1.00 74.12 93 ALA A O 1
ATOM 714 N N . CYS A 1 94 ? 0.236 -3.418 -14.157 1.00 82.00 94 CYS A N 1
ATOM 715 C CA . CYS A 1 94 ? 1.019 -4.194 -15.112 1.00 82.00 94 CYS A CA 1
ATOM 716 C C . CYS A 1 94 ? 0.243 -4.709 -16.329 1.00 82.00 94 CYS A C 1
ATOM 718 O O . CYS A 1 94 ? 0.865 -5.104 -17.317 1.00 82.00 94 CYS A O 1
ATOM 720 N N . LYS A 1 95 ? -1.096 -4.678 -16.315 1.00 77.81 95 LYS A N 1
ATOM 721 C CA . LYS A 1 95 ? -1.902 -4.949 -17.517 1.00 77.81 95 LYS A CA 1
ATOM 722 C C . LYS A 1 95 ? -1.807 -3.792 -18.512 1.00 77.81 95 LYS A C 1
ATOM 724 O O . LYS A 1 95 ? -1.622 -4.047 -19.702 1.00 77.81 95 LYS A O 1
ATOM 729 N N . GLY A 1 96 ? -1.891 -2.552 -18.022 1.00 72.31 96 GLY A N 1
ATOM 730 C CA . GLY A 1 96 ? -1.826 -1.338 -18.843 1.00 72.31 96 GLY A CA 1
ATOM 731 C C . GLY A 1 96 ? -0.406 -0.931 -19.246 1.00 72.31 96 GLY A C 1
ATOM 732 O O . GLY A 1 96 ? -0.193 -0.480 -20.369 1.00 72.31 96 GLY A O 1
ATOM 733 N N . PHE A 1 97 ? 0.585 -1.140 -18.371 1.00 74.00 97 PHE A N 1
ATOM 734 C CA . PHE A 1 97 ? 1.943 -0.618 -18.559 1.00 74.00 97 PHE A CA 1
ATOM 735 C C . PHE A 1 97 ? 3.020 -1.699 -18.395 1.00 74.00 97 PHE A C 1
ATOM 737 O O . PHE A 1 97 ? 3.766 -1.746 -17.418 1.00 74.00 97 PHE A O 1
ATOM 744 N N . ARG A 1 98 ? 3.144 -2.566 -19.406 1.00 75.31 98 ARG A N 1
ATOM 745 C CA . ARG A 1 98 ? 4.080 -3.709 -19.401 1.00 75.31 98 ARG A CA 1
ATOM 746 C C . ARG A 1 98 ? 5.566 -3.330 -19.372 1.00 75.31 98 ARG A C 1
ATOM 748 O O . ARG A 1 98 ? 6.386 -4.168 -19.025 1.00 75.31 98 ARG A O 1
ATOM 755 N N . GLY A 1 99 ? 5.920 -2.102 -19.756 1.00 84.62 99 GLY A N 1
ATOM 756 C CA . GLY A 1 99 ? 7.311 -1.628 -19.807 1.00 84.62 99 GLY A CA 1
ATOM 757 C C . GLY A 1 99 ? 7.872 -1.140 -18.468 1.00 84.62 99 GLY A C 1
ATOM 758 O O . GLY A 1 99 ? 9.031 -0.744 -18.400 1.00 84.62 99 GLY A O 1
ATOM 759 N N . ILE A 1 100 ? 7.064 -1.133 -17.407 1.00 90.25 100 ILE A N 1
ATOM 760 C CA . ILE A 1 100 ? 7.488 -0.660 -16.089 1.00 90.25 100 ILE A CA 1
ATOM 761 C C . ILE A 1 100 ? 8.356 -1.738 -15.403 1.00 90.25 100 ILE A C 1
ATOM 763 O O . ILE A 1 100 ? 7.997 -2.919 -15.468 1.00 90.25 100 ILE A O 1
ATOM 767 N N . PRO A 1 101 ? 9.462 -1.375 -14.716 1.00 92.38 101 PRO A N 1
ATOM 768 C CA . PRO A 1 101 ? 10.330 -2.335 -14.025 1.00 92.38 101 PRO A CA 1
ATOM 769 C C . PRO A 1 101 ? 9.586 -3.248 -13.044 1.00 92.38 101 PRO A C 1
ATOM 771 O O . PRO A 1 101 ? 9.780 -4.458 -13.055 1.00 92.38 101 PRO A O 1
ATOM 774 N N . ALA A 1 102 ? 8.660 -2.696 -12.259 1.00 92.12 102 ALA A N 1
ATOM 775 C CA . ALA A 1 102 ? 7.807 -3.436 -11.328 1.00 92.12 102 ALA A CA 1
ATOM 776 C C . ALA A 1 102 ? 6.958 -4.540 -11.978 1.00 92.12 102 ALA A C 1
ATOM 778 O O . ALA A 1 102 ? 6.486 -5.439 -11.286 1.00 92.12 102 ALA A O 1
ATOM 779 N N . CYS A 1 103 ? 6.741 -4.467 -13.289 1.00 90.94 103 CYS A N 1
ATOM 780 C CA . CYS A 1 103 ? 5.904 -5.384 -14.052 1.00 90.94 103 CYS A CA 1
ATOM 781 C C . CYS A 1 103 ? 6.702 -6.455 -14.793 1.00 90.94 103 CYS A C 1
ATOM 783 O O . CYS A 1 103 ? 6.105 -7.324 -15.429 1.00 90.94 103 CYS A O 1
ATOM 785 N N . GLN A 1 104 ? 8.033 -6.425 -14.687 1.00 91.19 104 GLN A N 1
ATOM 786 C CA . GLN A 1 104 ? 8.874 -7.469 -15.249 1.00 91.19 104 GLN A CA 1
ATOM 787 C C . GLN A 1 104 ? 8.780 -8.766 -14.421 1.00 91.19 104 GLN A C 1
ATOM 789 O O . GLN A 1 104 ? 8.481 -8.724 -13.216 1.00 91.19 104 GLN A O 1
ATOM 794 N N . PRO A 1 105 ? 9.008 -9.938 -15.042 1.00 88.00 105 PRO A N 1
ATOM 795 C CA . PRO A 1 105 ? 8.981 -11.225 -14.344 1.00 88.00 105 PRO A CA 1
ATOM 796 C C . PRO A 1 105 ? 9.999 -11.334 -13.200 1.00 88.00 105 PRO A C 1
ATOM 798 O O . PRO A 1 105 ? 9.718 -11.973 -12.190 1.00 88.00 105 PRO A O 1
ATOM 801 N N . ASP A 1 106 ? 11.156 -10.693 -13.346 1.00 90.94 106 ASP A N 1
ATOM 802 C CA . ASP A 1 106 ? 12.273 -10.667 -12.396 1.00 90.94 106 ASP A CA 1
ATOM 803 C C . ASP A 1 106 ? 12.193 -9.505 -11.391 1.00 90.94 106 ASP A C 1
ATOM 805 O O . ASP A 1 106 ? 13.088 -9.331 -10.562 1.00 90.94 106 ASP A O 1
ATOM 809 N N . ALA A 1 107 ? 11.109 -8.722 -11.425 1.00 92.94 107 ALA A N 1
ATOM 810 C CA . ALA A 1 107 ? 10.924 -7.588 -10.535 1.00 92.94 107 ALA A CA 1
ATOM 811 C C . ALA A 1 107 ? 10.998 -8.007 -9.059 1.00 92.94 107 ALA A C 1
ATOM 813 O O . ALA A 1 107 ? 10.249 -8.867 -8.580 1.00 92.94 107 ALA A O 1
ATOM 814 N N . ILE A 1 108 ? 11.867 -7.334 -8.303 1.00 94.50 108 ILE A N 1
ATOM 815 C CA . ILE A 1 108 ? 11.989 -7.537 -6.861 1.00 94.50 108 ILE A CA 1
ATOM 816 C C . ILE A 1 108 ? 10.808 -6.852 -6.174 1.00 94.50 108 ILE A C 1
ATOM 818 O O . ILE A 1 108 ? 10.823 -5.654 -5.898 1.00 94.50 108 ILE A O 1
ATOM 822 N N . ILE A 1 109 ? 9.765 -7.633 -5.893 1.00 95.19 109 ILE A N 1
ATOM 823 C CA . ILE A 1 109 ? 8.579 -7.134 -5.193 1.00 95.19 109 ILE A CA 1
ATOM 824 C C . ILE A 1 109 ? 8.859 -7.066 -3.688 1.00 95.19 109 ILE A C 1
ATOM 826 O O . ILE A 1 109 ? 9.147 -8.122 -3.090 1.00 95.19 109 ILE A O 1
ATOM 830 N N . PRO A 1 110 ? 8.750 -5.873 -3.068 1.00 94.50 110 PRO A N 1
ATOM 831 C CA . PRO A 1 110 ? 8.996 -5.712 -1.645 1.00 94.50 110 PRO A CA 1
ATOM 832 C C . PRO A 1 110 ? 8.025 -6.568 -0.831 1.00 94.50 110 PRO A C 1
ATOM 834 O O . PRO A 1 110 ? 6.930 -6.914 -1.277 1.00 94.50 110 PRO A O 1
ATOM 837 N N . ARG A 1 111 ? 8.454 -6.944 0.370 1.00 96.88 111 ARG A N 1
ATOM 838 C CA . ARG A 1 111 ? 7.565 -7.524 1.379 1.00 96.88 111 ARG A CA 1
ATOM 839 C C . ARG A 1 111 ? 7.024 -6.400 2.258 1.00 96.88 111 ARG A C 1
ATOM 841 O O . ARG A 1 111 ? 7.590 -5.308 2.278 1.00 96.88 111 ARG 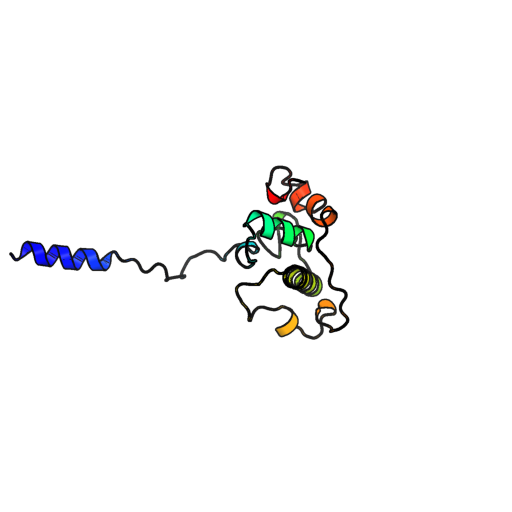A O 1
ATOM 848 N N . ARG A 1 112 ? 5.953 -6.695 2.990 1.00 97.50 112 ARG A N 1
ATOM 849 C CA . ARG A 1 112 ? 5.455 -5.830 4.060 1.00 97.50 112 ARG A CA 1
ATOM 850 C C . ARG A 1 112 ? 6.541 -5.608 5.106 1.00 97.50 112 ARG A C 1
ATOM 852 O O . ARG A 1 112 ? 7.170 -6.564 5.558 1.00 97.50 112 ARG A O 1
ATOM 859 N N . GLU A 1 113 ? 6.727 -4.356 5.500 1.00 97.56 113 GLU A N 1
ATOM 860 C CA . GLU A 1 113 ? 7.684 -3.970 6.531 1.00 97.56 113 GLU A CA 1
ATOM 861 C C . GLU A 1 113 ? 7.046 -3.018 7.542 1.00 97.56 113 GLU A C 1
ATOM 863 O O . GLU A 1 113 ? 6.655 -1.901 7.202 1.00 97.56 113 GLU A O 1
ATOM 868 N N . LEU A 1 114 ? 7.019 -3.428 8.814 1.00 96.88 114 LEU A N 1
ATOM 869 C CA . LEU A 1 114 ? 6.527 -2.604 9.923 1.00 96.88 114 LEU A CA 1
ATOM 870 C C . LEU A 1 114 ? 7.214 -1.231 9.966 1.00 96.88 114 LEU A C 1
ATOM 872 O O . LEU A 1 114 ? 6.566 -0.199 10.136 1.00 96.88 114 LEU A O 1
ATOM 876 N N . SER A 1 115 ? 8.534 -1.209 9.769 1.00 96.69 115 SER A N 1
ATOM 877 C CA . SER A 1 115 ? 9.325 0.022 9.761 1.00 96.69 115 SER A CA 1
ATOM 878 C C . SER A 1 115 ? 8.871 0.996 8.674 1.00 96.69 115 SER A C 1
ATOM 880 O O . SER A 1 115 ? 8.911 2.203 8.905 1.00 96.69 115 SER A O 1
ATOM 882 N N . ARG A 1 116 ? 8.396 0.506 7.523 1.00 96.19 116 ARG A N 1
ATOM 883 C CA . ARG A 1 116 ? 7.872 1.345 6.438 1.00 96.19 116 ARG A CA 1
ATOM 884 C C . ARG A 1 116 ? 6.579 2.040 6.845 1.00 96.19 116 ARG A C 1
ATOM 886 O O . ARG A 1 116 ? 6.445 3.242 6.629 1.00 96.19 116 ARG A O 1
ATOM 893 N N . ARG A 1 117 ? 5.681 1.314 7.517 1.00 96.88 117 ARG A N 1
ATOM 894 C CA . ARG A 1 117 ? 4.424 1.854 8.048 1.00 96.88 117 ARG A CA 1
ATOM 895 C C . ARG A 1 117 ? 4.657 2.904 9.122 1.00 96.88 117 ARG A C 1
ATOM 897 O O . ARG A 1 117 ? 4.218 4.041 8.962 1.00 96.88 117 ARG A O 1
ATOM 904 N N . ILE A 1 118 ? 5.384 2.554 10.180 1.00 96.44 118 ILE A N 1
ATOM 905 C CA . ILE A 1 118 ? 5.566 3.436 11.344 1.00 96.44 118 ILE A CA 1
ATOM 906 C C . ILE A 1 118 ? 6.361 4.699 10.978 1.00 96.44 118 ILE A C 1
ATOM 908 O O . ILE A 1 118 ? 6.091 5.774 11.507 1.00 96.44 118 ILE A O 1
ATOM 912 N N . ASN A 1 119 ? 7.289 4.609 10.018 1.00 95.69 119 ASN A N 1
ATOM 913 C CA . ASN A 1 119 ? 8.068 5.762 9.557 1.00 95.69 119 ASN A CA 1
ATOM 914 C C . ASN A 1 119 ? 7.455 6.514 8.364 1.00 95.69 119 ASN A C 1
ATOM 916 O O . ASN A 1 119 ? 8.070 7.482 7.892 1.00 95.69 119 ASN A O 1
ATOM 920 N N . SER A 1 120 ? 6.281 6.096 7.878 1.00 94.88 120 SER A N 1
ATOM 921 C CA . SER A 1 120 ? 5.591 6.752 6.764 1.00 94.88 120 SER A CA 1
ATOM 922 C C . SER A 1 120 ? 5.250 8.212 7.103 1.00 94.88 120 SER A C 1
ATOM 924 O O . SER A 1 120 ? 5.003 8.540 8.271 1.00 94.88 120 SER A O 1
ATOM 926 N N . PRO A 1 121 ? 5.198 9.121 6.110 1.00 95.44 121 PRO A N 1
ATOM 927 C CA . PRO A 1 121 ? 4.755 10.496 6.346 1.00 95.44 121 PRO A CA 1
ATOM 928 C C . PRO A 1 121 ? 3.356 10.564 6.973 1.00 95.44 121 PRO A C 1
ATOM 930 O O . PRO A 1 121 ? 3.105 11.418 7.822 1.00 95.44 121 PRO A O 1
ATOM 933 N N . PHE A 1 122 ? 2.475 9.626 6.609 1.00 96.31 122 PHE A N 1
ATOM 934 C CA . PHE A 1 122 ? 1.152 9.477 7.204 1.00 96.31 122 PHE A CA 1
ATOM 935 C C . PHE A 1 122 ? 1.227 9.228 8.712 1.00 96.31 122 PHE A C 1
ATOM 937 O O . PHE A 1 122 ? 0.696 10.030 9.475 1.00 96.31 122 PHE A O 1
ATOM 944 N N . CYS A 1 123 ? 1.942 8.193 9.162 1.00 96.50 123 CYS A N 1
ATOM 945 C CA . CYS A 1 123 ? 2.010 7.874 10.591 1.00 96.50 123 CYS A CA 1
ATOM 946 C C . CYS A 1 123 ? 2.825 8.868 11.415 1.00 96.50 123 CYS A C 1
ATOM 948 O O . CYS A 1 123 ? 2.548 9.052 12.598 1.00 96.50 123 CYS A O 1
ATOM 950 N N . LYS A 1 124 ? 3.769 9.581 10.794 1.00 95.62 124 LYS A N 1
ATOM 951 C CA . LYS A 1 124 ? 4.451 10.711 11.437 1.00 95.62 124 LYS A CA 1
ATOM 952 C C . LYS A 1 124 ? 3.511 11.886 11.705 1.00 95.62 124 LYS A C 1
ATOM 954 O O . LYS A 1 124 ? 3.685 12.578 12.704 1.00 95.62 124 LYS A O 1
ATOM 959 N N . LYS A 1 125 ? 2.529 12.120 10.830 1.00 94.94 125 LYS A N 1
ATOM 960 C CA . LYS A 1 125 ? 1.558 13.212 10.972 1.00 94.94 125 LYS A CA 1
ATOM 961 C C . LYS A 1 125 ? 0.355 12.820 11.833 1.00 94.94 125 LYS A C 1
ATOM 963 O O . LYS A 1 125 ? -0.033 13.574 12.720 1.00 94.94 125 LYS A O 1
ATOM 968 N N . TYR A 1 126 ? -0.222 11.647 11.589 1.00 93.94 126 TYR A N 1
ATOM 969 C CA . TYR A 1 126 ? -1.423 11.141 12.256 1.00 93.94 126 TYR A CA 1
ATOM 970 C C . TYR A 1 126 ? -1.064 10.031 13.246 1.00 93.94 126 TYR A C 1
ATOM 972 O O . TYR A 1 126 ? -1.511 8.894 13.135 1.00 93.94 126 TYR A O 1
ATOM 980 N N . THR A 1 127 ? -0.260 10.373 14.251 1.00 93.81 127 THR A N 1
ATOM 981 C CA . THR A 1 127 ? 0.284 9.417 15.236 1.00 93.81 127 THR A CA 1
ATOM 982 C C . THR A 1 127 ? -0.774 8.672 16.056 1.00 93.81 127 THR A C 1
ATOM 984 O O . THR A 1 127 ? -0.468 7.651 16.661 1.00 93.81 127 THR A O 1
ATOM 987 N N . LYS A 1 128 ? -2.014 9.176 16.089 1.00 94.62 128 LYS A N 1
ATOM 988 C CA . LYS A 1 128 ? -3.148 8.589 16.820 1.00 94.62 128 LYS A CA 1
ATOM 989 C C . LYS A 1 128 ? -4.055 7.701 15.961 1.00 94.62 128 LYS A C 1
ATOM 991 O O . LYS A 1 128 ? -5.043 7.205 16.484 1.00 94.62 128 LYS A O 1
ATOM 996 N N . ALA A 1 129 ? -3.783 7.552 14.665 1.00 95.38 129 ALA A N 1
ATOM 997 C CA . ALA A 1 129 ? -4.569 6.662 13.816 1.00 95.38 129 ALA A CA 1
ATOM 998 C C . ALA A 1 129 ? -4.315 5.195 14.202 1.00 95.38 129 ALA A C 1
ATOM 1000 O O . ALA A 1 129 ? -3.166 4.811 14.428 1.00 95.38 129 ALA A O 1
ATOM 1001 N N . ASP A 1 130 ? -5.355 4.360 14.216 1.00 96.44 130 ASP A N 1
ATOM 1002 C CA . ASP A 1 130 ? -5.246 2.946 14.614 1.00 96.44 130 ASP A CA 1
ATOM 1003 C C . ASP A 1 130 ? -4.283 2.156 13.711 1.00 96.44 130 ASP A C 1
ATOM 1005 O O . ASP A 1 130 ? -3.508 1.313 14.177 1.00 96.44 130 ASP A O 1
ATOM 1009 N N . ALA A 1 131 ? -4.237 2.497 12.419 1.00 96.25 131 ALA A N 1
ATOM 1010 C CA . ALA A 1 131 ? -3.277 1.948 11.464 1.00 96.25 131 ALA A CA 1
ATOM 1011 C C . ALA A 1 131 ? -1.810 2.310 11.776 1.00 96.25 131 ALA A C 1
ATOM 1013 O O . ALA A 1 131 ? -0.900 1.696 11.223 1.00 96.25 131 ALA A O 1
ATOM 1014 N N . CYS A 1 132 ? -1.551 3.268 12.668 1.00 97.00 132 CYS A N 1
ATOM 1015 C CA . CYS A 1 132 ? -0.211 3.707 13.066 1.00 97.00 132 CYS A CA 1
ATOM 1016 C C . CYS A 1 132 ? 0.228 3.186 14.439 1.00 97.00 132 CYS A C 1
ATOM 1018 O O . CYS A 1 132 ? 1.374 3.408 14.830 1.00 97.00 132 CYS A O 1
ATOM 1020 N N . ALA A 1 133 ? -0.638 2.454 15.146 1.00 91.19 133 ALA A N 1
ATOM 1021 C CA . ALA A 1 133 ? -0.249 1.741 16.357 1.00 91.19 133 ALA A CA 1
ATOM 1022 C C . ALA A 1 133 ? 0.804 0.658 16.028 1.00 91.19 133 ALA A C 1
ATOM 1024 O O . ALA A 1 133 ? 0.612 -0.039 15.024 1.00 91.19 133 ALA A O 1
ATOM 1025 N N . PRO A 1 134 ? 1.884 0.510 16.824 1.00 79.56 134 PRO A N 1
ATOM 1026 C CA . PRO A 1 134 ? 2.946 -0.475 16.595 1.00 79.56 134 PRO A CA 1
ATOM 1027 C C . PRO A 1 134 ? 2.420 -1.878 16.281 1.00 79.56 134 PRO A C 1
ATOM 1029 O O . PRO A 1 134 ? 1.558 -2.380 17.034 1.00 79.56 134 PRO A O 1
#

Sequence (134 aa):
MKNKIFVACIAFIISGCSDLVLFQPNPNEYEMWSAAGASQIDVEKAMLECGYPTPFSIANKELNLFPSSNEVALMGRCMEKSGFVYADKNDNACKGFRGIPACQPDAIIPRRELSRRINSPFCKKYTKADACAP

Organism: Xanthomonas oryzae pv. oryzae (NCBI:txid64187)

Radius of gyration: 20.71 Å; chains: 1; bounding box: 74×31×37 Å

pLDDT: mean 85.82, std 15.58, range [47.47, 98.44]

Foldseek 3Di:
DVVVVVVVVVVVVPPPPPPPCVPDDDFFQLVQKDAVPDDSLNSQLQLQLQPQLGRGDSADVVLRDDDDLLSVQLSVVQSVVVRMDGNPPPDHSCVVCVPHLSNDPPRDRDHGDNCSNLPRSVCVVCVPDSSNDD

Secondary structure (DSSP, 8-state):
-HHHHHHHHHHTT----TT--TTPPPPPGGGGEE-TT--HHHHHHHHHHHT-S-SS-SSBTTTTB---HHHHHHHHHHHHHTT-EES-TT--HHHH-TTSGGGSTT--PPPP-HHHHHTSHHHHH-TTSGGG--